Protein AF-A0A531KZC2-F1 (afdb_monomer_lite)

Sequence (56 aa):
MVGFGNGLLRDDETSMATRAAWLHYAGGLTQSEVAKRLGLTSLKAHRLITKANQEG

Structure (mmCIF, N/CA/C/O backbone):
data_AF-A0A531KZC2-F1
#
_entry.id   AF-A0A531KZC2-F1
#
loop_
_atom_site.group_PDB
_atom_site.id
_atom_site.type_symbol
_atom_site.label_atom_id
_atom_site.label_alt_id
_atom_site.label_comp_id
_atom_site.label_asym_id
_atom_site.label_entity_id
_atom_site.label_seq_id
_atom_site.pdbx_PDB_ins_code
_atom_site.Cartn_x
_atom_site.Cartn_y
_atom_site.Cartn_z
_atom_site.occupancy
_atom_site.B_iso_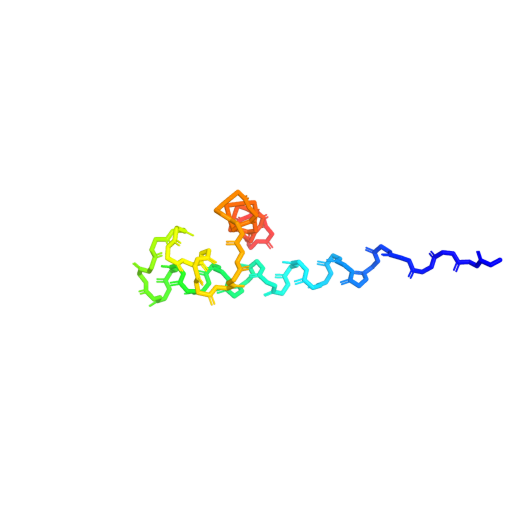or_equiv
_atom_site.auth_seq_id
_atom_site.auth_comp_id
_atom_site.auth_asym_id
_atom_site.auth_atom_id
_atom_site.pdbx_PDB_model_num
ATOM 1 N N . MET A 1 1 ? 32.130 8.591 17.662 1.00 43.94 1 MET A N 1
ATOM 2 C CA . MET A 1 1 ? 30.930 7.726 17.666 1.00 43.94 1 MET A CA 1
ATOM 3 C C . MET A 1 1 ? 30.193 7.993 16.358 1.00 43.94 1 MET A C 1
ATOM 5 O O . MET A 1 1 ? 29.560 9.031 16.233 1.00 43.94 1 MET A O 1
ATOM 9 N N . VAL A 1 2 ? 30.443 7.182 15.324 1.00 51.56 2 VAL A N 1
ATOM 10 C CA . VAL A 1 2 ? 30.013 7.467 13.940 1.00 51.56 2 VAL A CA 1
ATOM 11 C C . VAL A 1 2 ? 28.531 7.119 13.787 1.00 51.56 2 VAL A C 1
ATOM 13 O O . VAL A 1 2 ? 28.121 6.005 14.102 1.00 51.56 2 VAL A O 1
ATOM 16 N N . GLY A 1 3 ? 27.732 8.093 13.348 1.00 54.84 3 GLY A N 1
ATOM 17 C CA . GLY A 1 3 ? 26.291 7.960 13.155 1.00 54.84 3 GLY A CA 1
ATOM 18 C C . GLY A 1 3 ? 25.946 7.078 11.957 1.00 54.84 3 GLY A C 1
ATOM 19 O O . GLY A 1 3 ?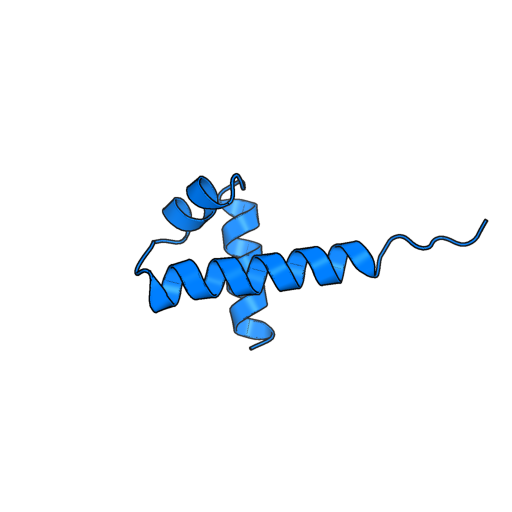 25.872 7.555 10.830 1.00 54.84 3 GLY A O 1
ATOM 20 N N . PHE A 1 4 ? 25.671 5.801 12.212 1.00 54.84 4 PHE A N 1
ATOM 21 C CA . PHE A 1 4 ? 25.045 4.881 11.260 1.00 54.84 4 PHE A CA 1
ATOM 22 C C . PHE A 1 4 ? 23.525 4.889 11.465 1.00 54.84 4 PHE A C 1
ATOM 24 O O . PHE A 1 4 ? 22.961 3.950 12.010 1.00 54.84 4 PHE A O 1
ATOM 31 N N . GLY A 1 5 ? 22.862 5.992 11.110 1.00 53.53 5 GLY A N 1
ATOM 32 C CA . GLY A 1 5 ? 21.429 6.164 11.394 1.00 53.53 5 GLY A CA 1
ATOM 33 C C . GLY A 1 5 ? 20.500 6.233 10.182 1.00 53.53 5 GLY A C 1
ATOM 34 O O . GLY A 1 5 ? 19.304 6.038 10.341 1.00 53.53 5 GLY A O 1
ATOM 35 N N . ASN A 1 6 ? 21.000 6.516 8.975 1.00 58.56 6 ASN A N 1
ATOM 36 C CA . ASN A 1 6 ? 20.123 6.983 7.887 1.00 58.56 6 ASN A CA 1
ATOM 37 C C . ASN A 1 6 ? 19.970 6.016 6.697 1.00 58.56 6 ASN A C 1
ATOM 39 O O . ASN A 1 6 ? 19.105 6.228 5.853 1.00 58.56 6 ASN A O 1
ATOM 43 N N . GLY A 1 7 ? 20.803 4.974 6.606 1.00 59.91 7 GLY A N 1
ATOM 44 C CA . GLY A 1 7 ? 20.737 3.982 5.521 1.00 59.91 7 GLY A CA 1
ATOM 45 C C . GLY A 1 7 ? 19.602 2.973 5.709 1.00 59.91 7 GLY A C 1
ATOM 46 O O . GLY A 1 7 ? 18.758 2.832 4.835 1.00 59.91 7 GLY A O 1
ATOM 47 N N . LEU A 1 8 ? 19.531 2.349 6.890 1.00 61.47 8 LEU A N 1
ATOM 48 C CA . LEU A 1 8 ? 18.538 1.312 7.209 1.00 61.47 8 LEU A CA 1
ATOM 49 C C . LEU A 1 8 ? 17.096 1.833 7.173 1.00 61.47 8 LEU A C 1
ATOM 51 O O . LEU A 1 8 ? 16.231 1.202 6.585 1.00 61.47 8 LEU A O 1
ATOM 55 N N . LEU A 1 9 ? 16.855 3.032 7.716 1.00 65.81 9 LEU A N 1
ATOM 56 C CA . LEU A 1 9 ? 15.533 3.669 7.692 1.00 65.81 9 LEU A CA 1
ATOM 57 C C . LEU A 1 9 ? 15.017 3.904 6.266 1.00 65.81 9 LEU A C 1
ATOM 59 O O . LEU A 1 9 ? 13.822 3.776 6.022 1.00 65.81 9 LEU A O 1
ATOM 63 N N . ARG A 1 10 ? 15.907 4.237 5.323 1.00 68.62 10 ARG A N 1
ATOM 64 C CA . ARG A 1 10 ? 15.531 4.417 3.916 1.00 68.62 10 ARG A CA 1
ATOM 65 C C . ARG A 1 10 ? 15.202 3.088 3.248 1.00 68.62 10 ARG A C 1
ATOM 67 O O . ARG A 1 10 ? 14.214 3.041 2.524 1.00 68.62 10 ARG A O 1
ATOM 74 N N . ASP A 1 11 ? 15.983 2.045 3.518 1.00 72.94 11 ASP A N 1
ATOM 75 C CA . ASP A 1 11 ? 15.745 0.690 3.009 1.00 72.94 11 ASP A CA 1
ATOM 76 C C . ASP A 1 11 ? 14.418 0.117 3.533 1.00 72.94 11 ASP A C 1
ATOM 78 O O . ASP A 1 11 ? 13.594 -0.363 2.756 1.00 72.94 11 ASP A O 1
ATOM 82 N N . ASP A 1 12 ? 14.145 0.274 4.833 1.00 77.44 12 ASP A N 1
ATOM 83 C CA . ASP A 1 12 ? 12.884 -0.141 5.454 1.00 77.44 12 ASP A CA 1
ATOM 84 C C . ASP A 1 12 ? 11.687 0.619 4.866 1.00 77.44 12 ASP A C 1
ATOM 86 O O . ASP A 1 12 ? 10.656 0.023 4.545 1.00 77.44 12 ASP A O 1
ATOM 90 N N . GLU A 1 13 ? 11.813 1.937 4.680 1.00 78.31 13 GLU A N 1
ATOM 91 C CA . GLU A 1 13 ? 10.773 2.747 4.046 1.00 78.31 13 GLU A CA 1
ATOM 92 C C . GLU A 1 13 ? 10.550 2.361 2.585 1.00 78.31 13 GLU A C 1
ATOM 94 O O . GLU A 1 13 ? 9.403 2.244 2.168 1.00 78.31 13 GLU A O 1
ATOM 99 N N . THR A 1 14 ? 11.603 2.135 1.802 1.00 80.56 14 THR A N 1
ATOM 100 C CA . THR A 1 14 ? 11.477 1.717 0.399 1.00 80.56 14 THR A CA 1
ATOM 101 C C . THR A 1 14 ? 10.884 0.305 0.299 1.00 80.56 14 THR A C 1
ATOM 103 O O . THR A 1 14 ? 9.981 0.070 -0.501 1.00 80.56 14 THR A O 1
ATOM 106 N N . SER A 1 15 ? 11.253 -0.617 1.192 1.00 82.56 15 SER A N 1
ATOM 107 C CA . SER A 1 15 ? 10.642 -1.952 1.272 1.00 82.56 15 SER A CA 1
ATOM 108 C C . SER A 1 15 ? 9.149 -1.886 1.645 1.00 82.56 15 SER A C 1
ATOM 110 O O . SER A 1 15 ? 8.312 -2.590 1.069 1.00 82.56 15 SER A O 1
ATOM 112 N N . MET A 1 16 ? 8.780 -0.990 2.568 1.00 82.94 16 MET A N 1
ATOM 113 C CA . MET A 1 16 ? 7.380 -0.717 2.919 1.00 82.94 16 MET A CA 1
ATOM 114 C C . MET A 1 16 ? 6.604 -0.057 1.776 1.00 82.94 16 MET A C 1
ATOM 116 O O . MET A 1 16 ? 5.450 -0.413 1.539 1.00 82.94 16 MET A O 1
ATOM 120 N N . ALA A 1 17 ? 7.229 0.874 1.060 1.00 83.12 17 ALA A N 1
ATOM 121 C CA . ALA A 1 17 ? 6.674 1.560 -0.099 1.00 83.12 17 ALA A CA 1
ATOM 122 C C . ALA A 1 17 ? 6.315 0.562 -1.211 1.00 83.12 17 ALA A C 1
ATOM 124 O O . ALA A 1 17 ? 5.174 0.541 -1.674 1.00 83.12 17 ALA A O 1
ATOM 125 N N . THR A 1 18 ? 7.227 -0.354 -1.541 1.00 85.56 18 THR A N 1
ATOM 126 C CA . THR A 1 18 ? 6.993 -1.422 -2.526 1.00 85.56 18 THR A CA 1
ATOM 127 C C . THR A 1 18 ? 5.845 -2.347 -2.118 1.00 85.56 18 THR A C 1
ATOM 129 O O . THR A 1 18 ? 4.982 -2.673 -2.934 1.00 85.56 18 THR A O 1
ATOM 132 N N . ARG A 1 19 ? 5.767 -2.740 -0.837 1.00 83.25 19 ARG A N 1
ATOM 133 C CA . ARG A 1 19 ? 4.646 -3.554 -0.326 1.00 83.25 19 ARG A CA 1
ATOM 134 C C . ARG A 1 19 ? 3.315 -2.807 -0.386 1.00 83.25 19 ARG A C 1
ATOM 136 O O . ARG A 1 19 ? 2.300 -3.402 -0.745 1.00 83.25 19 ARG A O 1
ATOM 143 N N . ALA A 1 20 ? 3.313 -1.516 -0.059 1.00 85.06 20 ALA A N 1
ATOM 144 C CA . ALA A 1 20 ? 2.129 -0.670 -0.136 1.00 85.06 20 ALA A CA 1
ATOM 145 C C . ALA A 1 20 ? 1.621 -0.536 -1.581 1.00 85.06 20 ALA A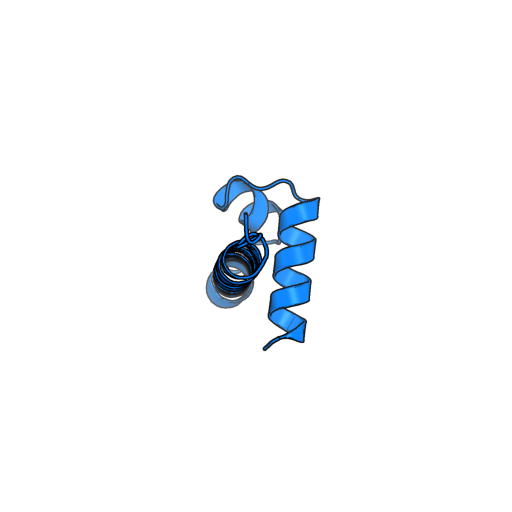 C 1
ATOM 147 O O . ALA A 1 20 ? 0.423 -0.685 -1.825 1.00 85.06 20 ALA A O 1
ATOM 148 N N . ALA A 1 21 ? 2.532 -0.332 -2.536 1.00 85.12 21 ALA A N 1
ATOM 149 C CA . ALA A 1 21 ? 2.211 -0.286 -3.956 1.00 85.12 21 ALA A CA 1
ATOM 150 C C . ALA A 1 21 ? 1.643 -1.623 -4.453 1.00 85.12 21 ALA A C 1
ATOM 152 O O . ALA A 1 21 ? 0.597 -1.634 -5.095 1.00 85.12 21 ALA A O 1
ATOM 153 N N . TRP A 1 22 ? 2.248 -2.761 -4.098 1.00 86.25 22 TRP A N 1
ATOM 154 C CA . TRP A 1 22 ? 1.728 -4.072 -4.498 1.00 86.25 22 TRP A CA 1
ATOM 155 C C . TRP A 1 22 ? 0.316 -4.331 -3.959 1.00 86.25 22 TRP A C 1
ATOM 157 O O . TRP A 1 22 ? -0.560 -4.760 -4.704 1.00 86.25 22 TRP A O 1
ATOM 167 N N . LEU A 1 23 ? 0.049 -4.009 -2.689 1.00 82.94 23 LEU A N 1
ATOM 168 C CA . LEU A 1 23 ? -1.295 -4.147 -2.118 1.00 82.94 23 LEU A CA 1
ATOM 169 C C . LEU A 1 23 ? -2.322 -3.255 -2.833 1.00 82.94 23 LEU A C 1
ATOM 171 O O . LEU A 1 23 ? -3.464 -3.668 -3.019 1.00 82.94 23 LEU A O 1
ATOM 175 N N . HIS A 1 24 ? -1.920 -2.062 -3.267 1.00 81.38 24 HIS A N 1
ATOM 176 C CA . HIS A 1 24 ? -2.787 -1.155 -4.013 1.00 81.38 24 HIS A CA 1
ATOM 177 C C . HIS A 1 24 ? -3.054 -1.649 -5.444 1.00 81.38 24 HIS A C 1
ATOM 179 O O . HIS A 1 24 ? -4.205 -1.784 -5.851 1.00 81.38 24 HIS A O 1
ATOM 185 N N . TYR A 1 25 ? -1.999 -1.965 -6.199 1.00 78.44 25 TYR A N 1
ATOM 186 C CA . TYR A 1 25 ? -2.102 -2.334 -7.613 1.00 78.44 25 TYR A CA 1
ATOM 187 C C . TYR A 1 25 ? -2.559 -3.779 -7.834 1.00 78.44 25 TYR A C 1
ATOM 189 O O . TYR A 1 25 ? -3.433 -4.016 -8.660 1.00 78.44 25 TYR A O 1
ATOM 197 N N . ALA A 1 26 ? -2.001 -4.747 -7.101 1.00 82.62 26 ALA A N 1
ATOM 198 C CA . ALA A 1 26 ? -2.363 -6.159 -7.239 1.00 82.62 26 ALA A CA 1
ATOM 199 C C . ALA A 1 26 ? -3.591 -6.531 -6.397 1.00 82.62 26 ALA A C 1
ATOM 201 O O . ALA A 1 26 ? -4.365 -7.403 -6.784 1.00 82.62 26 ALA A O 1
ATOM 202 N N . GLY A 1 27 ? -3.773 -5.883 -5.242 1.00 80.06 27 GLY A N 1
ATOM 203 C CA . GLY A 1 27 ? -4.882 -6.169 -4.330 1.00 80.06 27 GLY A CA 1
ATOM 204 C C . GLY A 1 27 ? -6.129 -5.306 -4.531 1.00 80.06 27 GLY A C 1
ATOM 205 O O . GLY A 1 27 ? -7.135 -5.571 -3.879 1.00 80.06 27 GLY A O 1
ATOM 206 N N . GLY A 1 28 ? -6.074 -4.266 -5.375 1.00 86.19 28 GLY A N 1
ATOM 207 C CA . GLY A 1 28 ? -7.173 -3.308 -5.568 1.00 86.19 28 GLY A CA 1
ATOM 208 C C . GLY A 1 28 ? -7.556 -2.536 -4.297 1.00 86.19 28 GLY A C 1
ATOM 209 O O . GLY A 1 28 ? -8.640 -1.959 -4.224 1.00 86.19 28 GLY A O 1
ATOM 210 N N . LEU A 1 29 ? -6.701 -2.563 -3.270 1.00 86.19 29 LEU A N 1
ATOM 211 C CA . LEU A 1 29 ? -6.952 -1.927 -1.979 1.00 86.19 29 LEU A CA 1
ATOM 212 C C . LEU A 1 29 ? -6.719 -0.424 -2.100 1.00 86.19 29 LEU A C 1
ATOM 214 O O . LEU A 1 29 ? -5.713 0.001 -2.663 1.00 86.19 29 LEU A O 1
ATOM 218 N N . THR A 1 30 ? -7.589 0.399 -1.513 1.00 87.25 30 THR A N 1
ATOM 219 C CA . THR A 1 30 ? -7.340 1.845 -1.488 1.00 87.25 30 THR A CA 1
ATOM 220 C C . THR A 1 30 ? -6.173 2.169 -0.553 1.00 87.25 30 THR A C 1
ATOM 222 O O . THR A 1 30 ? -5.833 1.393 0.343 1.00 87.25 30 THR A O 1
ATOM 225 N N . GLN A 1 31 ? -5.568 3.351 -0.700 1.00 80.06 31 GLN A N 1
ATOM 226 C CA . GLN A 1 31 ? -4.463 3.792 0.166 1.00 80.06 31 GLN A CA 1
ATOM 227 C C . GLN A 1 31 ? -4.824 3.748 1.664 1.00 80.06 31 GLN A C 1
ATOM 229 O O . GLN A 1 31 ? -3.967 3.475 2.504 1.00 80.06 31 GLN A O 1
ATOM 234 N N . SER A 1 32 ? -6.100 3.964 1.997 1.00 82.44 32 SER A N 1
ATOM 235 C CA . SER A 1 32 ? -6.628 3.889 3.361 1.00 82.44 32 SER A CA 1
ATOM 236 C C . SER A 1 32 ? -6.703 2.451 3.878 1.00 82.44 32 SER A C 1
ATOM 238 O O . SER A 1 32 ? -6.370 2.203 5.038 1.00 82.44 32 SER A O 1
ATOM 240 N N . GLU A 1 33 ? -7.099 1.484 3.043 1.00 85.38 33 GLU A N 1
ATOM 241 C CA . GLU A 1 33 ? -7.005 0.065 3.405 1.00 85.38 33 GLU A CA 1
ATOM 242 C C . GLU A 1 33 ? -5.551 -0.388 3.530 1.00 85.38 33 GLU A C 1
ATOM 244 O O . GLU A 1 33 ? -5.223 -1.114 4.467 1.00 85.38 33 GLU A O 1
ATOM 249 N N . VAL A 1 34 ? -4.670 0.059 2.632 1.00 85.88 34 VAL A N 1
ATOM 250 C CA . VAL A 1 34 ? -3.234 -0.238 2.706 1.00 85.88 34 VAL A CA 1
ATOM 251 C C . VAL A 1 34 ? -2.642 0.307 4.010 1.00 85.88 34 VAL A C 1
ATOM 253 O O . VAL A 1 34 ? -1.918 -0.414 4.694 1.00 85.88 34 VAL A O 1
ATOM 256 N N . ALA A 1 35 ? -3.012 1.526 4.417 1.00 87.56 35 ALA A N 1
ATOM 257 C CA . ALA A 1 35 ? -2.608 2.111 5.696 1.00 87.56 35 ALA A CA 1
ATOM 258 C C . ALA A 1 35 ? -3.047 1.252 6.887 1.00 87.56 35 ALA A C 1
ATOM 260 O O . ALA A 1 35 ? -2.221 0.881 7.721 1.00 87.56 35 ALA A O 1
ATOM 261 N N . LYS A 1 36 ? -4.330 0.865 6.923 1.00 87.31 36 LYS A N 1
ATOM 262 C CA . LYS A 1 36 ? -4.877 -0.012 7.968 1.00 87.31 36 LYS A CA 1
ATOM 263 C C . LYS A 1 36 ? -4.161 -1.362 8.010 1.00 87.31 36 LYS A C 1
ATOM 265 O O . LYS A 1 36 ? -3.863 -1.863 9.087 1.00 87.31 36 LYS A O 1
ATOM 270 N N . ARG A 1 37 ? -3.857 -1.937 6.845 1.00 84.62 37 ARG A N 1
ATOM 271 C CA . ARG A 1 37 ? -3.250 -3.268 6.716 1.00 84.62 37 ARG A CA 1
ATOM 272 C C . ARG A 1 37 ? -1.768 -3.297 7.081 1.00 84.62 37 ARG A C 1
ATOM 274 O O . ARG A 1 37 ? -1.294 -4.303 7.592 1.00 84.62 37 ARG A O 1
ATOM 281 N N . LEU A 1 38 ? -1.056 -2.199 6.843 1.00 83.62 38 LEU A N 1
ATOM 282 C CA . LEU A 1 38 ? 0.347 -2.036 7.226 1.00 83.62 38 LEU A CA 1
ATOM 283 C C . LEU A 1 38 ? 0.516 -1.464 8.648 1.00 83.62 38 LEU A C 1
ATOM 285 O O . LEU A 1 38 ? 1.646 -1.262 9.087 1.00 83.62 38 LEU A O 1
ATOM 289 N N . GLY A 1 39 ? -0.577 -1.185 9.372 1.00 85.56 39 GLY A N 1
ATOM 290 C CA . GLY A 1 39 ? -0.523 -0.582 10.710 1.00 85.56 39 GLY A CA 1
ATOM 291 C C . GLY A 1 39 ? 0.037 0.845 10.707 1.00 85.56 39 GLY A C 1
ATOM 292 O O . GLY A 1 39 ? 0.638 1.289 11.682 1.00 85.56 39 GLY A O 1
ATOM 293 N N . LEU A 1 40 ? -0.119 1.556 9.590 1.00 84.31 40 LEU A N 1
ATOM 294 C CA . LEU A 1 40 ? 0.420 2.891 9.366 1.00 84.31 40 LEU A CA 1
ATOM 295 C C . LEU A 1 40 ? -0.685 3.935 9.496 1.00 84.31 40 LEU A C 1
ATOM 297 O O . LEU A 1 40 ? -1.859 3.680 9.229 1.00 84.31 40 LEU A O 1
ATOM 301 N N . THR A 1 41 ? -0.296 5.167 9.804 1.00 86.88 41 THR A N 1
ATOM 302 C CA . THR A 1 41 ? -1.200 6.305 9.623 1.00 86.88 41 THR A CA 1
ATOM 303 C C . THR A 1 41 ? -1.464 6.529 8.131 1.00 86.88 41 THR A C 1
ATOM 305 O O . THR A 1 41 ? -0.570 6.331 7.302 1.00 86.88 41 THR A O 1
ATOM 308 N N . SER A 1 42 ? -2.666 7.000 7.774 1.00 78.88 42 SER A N 1
ATOM 309 C CA . SER A 1 42 ? -3.026 7.282 6.372 1.00 78.88 42 SER A CA 1
ATOM 310 C C . SER A 1 42 ? -2.026 8.218 5.688 1.00 78.88 42 SER A C 1
ATOM 312 O O . SER A 1 42 ? -1.674 8.012 4.530 1.00 78.88 42 SER A O 1
ATOM 314 N N . LEU A 1 43 ? -1.490 9.198 6.426 1.00 84.88 43 LEU A N 1
ATOM 315 C CA . LEU A 1 43 ? -0.471 10.117 5.921 1.00 84.88 43 LEU A CA 1
ATOM 316 C C . LEU A 1 43 ? 0.851 9.406 5.587 1.00 84.88 43 LEU A C 1
ATOM 318 O O . LEU A 1 43 ? 1.469 9.700 4.565 1.00 84.88 43 LEU A O 1
ATOM 322 N N . LYS A 1 44 ? 1.293 8.456 6.423 1.00 82.75 44 LYS A N 1
ATOM 323 C CA . LYS A 1 44 ? 2.533 7.702 6.188 1.00 82.75 44 LYS A CA 1
ATOM 324 C C . LYS A 1 44 ? 2.376 6.735 5.014 1.00 82.75 44 LYS A C 1
ATOM 326 O O . LYS A 1 44 ? 3.270 6.659 4.180 1.00 82.75 44 LYS A O 1
ATOM 331 N N . ALA A 1 45 ? 1.226 6.070 4.903 1.00 84.75 45 ALA A N 1
ATOM 332 C CA . ALA A 1 45 ? 0.913 5.211 3.762 1.00 84.75 45 ALA A CA 1
ATOM 333 C C . ALA A 1 45 ? 0.870 5.992 2.440 1.00 84.75 45 ALA A C 1
ATOM 335 O O . ALA A 1 45 ? 1.483 5.563 1.468 1.00 84.75 45 ALA A O 1
ATOM 336 N N . HIS A 1 46 ? 0.233 7.168 2.417 1.00 83.75 46 HIS A N 1
ATOM 337 C CA . HIS A 1 46 ? 0.214 8.037 1.238 1.00 83.75 46 HIS A CA 1
ATOM 338 C C . HIS A 1 46 ? 1.632 8.413 0.786 1.00 83.75 46 HIS A C 1
ATOM 340 O O . HIS A 1 46 ? 1.975 8.256 -0.383 1.00 83.75 46 HIS A O 1
ATOM 346 N N . ARG A 1 47 ? 2.496 8.832 1.723 1.00 86.50 47 ARG A N 1
ATOM 347 C CA . ARG A 1 47 ? 3.901 9.156 1.424 1.00 86.50 47 ARG A CA 1
ATOM 348 C C . ARG A 1 47 ? 4.668 7.964 0.856 1.00 86.50 47 ARG A C 1
ATOM 350 O O . ARG A 1 47 ? 5.419 8.137 -0.097 1.00 86.50 47 ARG A O 1
ATOM 357 N N . LEU A 1 48 ? 4.477 6.779 1.430 1.00 83.38 48 LEU A N 1
ATOM 358 C CA . LEU A 1 48 ? 5.129 5.554 0.976 1.00 83.38 48 LEU A CA 1
ATOM 359 C C . LEU A 1 48 ? 4.667 5.147 -0.428 1.00 83.38 48 LEU A C 1
ATOM 361 O O . LEU A 1 48 ? 5.504 4.830 -1.259 1.00 83.38 48 LEU A O 1
ATOM 365 N N . ILE A 1 49 ? 3.370 5.219 -0.727 1.00 82.56 49 ILE A N 1
ATOM 366 C CA . ILE A 1 49 ? 2.833 4.880 -2.055 1.00 82.56 49 ILE A CA 1
ATOM 367 C C . ILE A 1 49 ? 3.324 5.873 -3.115 1.00 82.56 49 ILE A C 1
AT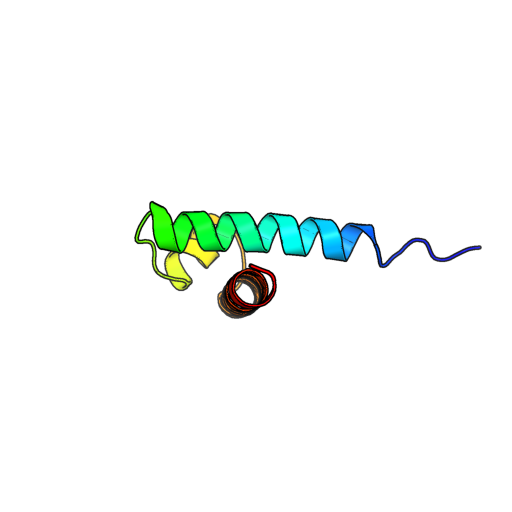OM 369 O O . ILE A 1 49 ? 3.774 5.462 -4.180 1.00 82.56 49 ILE A O 1
ATOM 373 N N . THR A 1 50 ? 3.301 7.175 -2.818 1.00 84.06 50 THR A N 1
ATOM 374 C CA . THR A 1 50 ? 3.822 8.201 -3.735 1.00 84.06 50 THR A CA 1
ATOM 375 C C . THR A 1 50 ? 5.318 8.023 -3.984 1.00 84.06 50 THR A C 1
ATOM 377 O O . THR A 1 50 ? 5.759 8.140 -5.122 1.00 84.06 50 THR A O 1
ATOM 380 N N . LYS A 1 51 ? 6.093 7.691 -2.943 1.00 81.31 51 LYS A N 1
ATOM 381 C CA . LYS A 1 51 ? 7.524 7.390 -3.071 1.00 81.31 51 LYS A CA 1
ATOM 382 C C . LYS A 1 51 ? 7.761 6.129 -3.910 1.00 81.31 51 LYS A C 1
ATOM 384 O O . LYS A 1 51 ? 8.581 6.176 -4.814 1.00 81.31 51 LYS A O 1
ATOM 389 N N . ALA A 1 52 ? 7.002 5.053 -3.680 1.00 81.00 52 ALA A N 1
ATOM 390 C CA . ALA A 1 52 ? 7.073 3.830 -4.488 1.00 81.00 52 ALA A CA 1
ATOM 391 C C . ALA A 1 52 ? 6.798 4.098 -5.973 1.00 81.00 52 ALA A C 1
ATOM 393 O O . ALA A 1 52 ? 7.473 3.544 -6.828 1.00 81.00 52 ALA A O 1
ATOM 394 N N . ASN A 1 53 ? 5.829 4.968 -6.274 1.00 76.62 53 ASN A N 1
ATOM 395 C CA . ASN A 1 53 ? 5.498 5.361 -7.644 1.00 76.62 53 ASN A CA 1
ATOM 396 C C . ASN A 1 53 ? 6.543 6.279 -8.295 1.00 76.62 53 ASN A C 1
ATOM 398 O O . ASN A 1 53 ? 6.564 6.377 -9.515 1.00 76.62 53 ASN A O 1
ATOM 402 N N . GLN A 1 54 ? 7.348 6.998 -7.508 1.00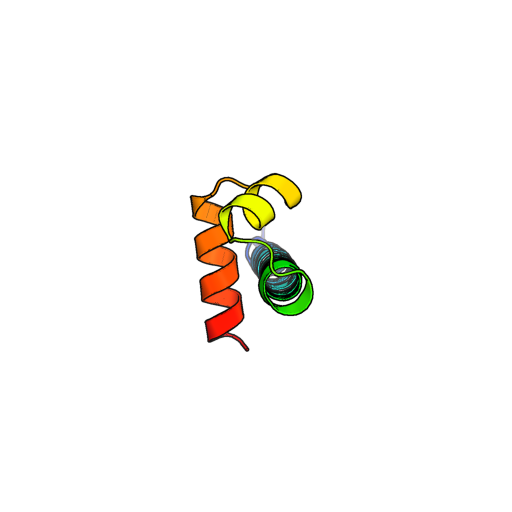 75.56 54 GLN A N 1
ATOM 403 C CA . GLN A 1 54 ? 8.429 7.857 -8.009 1.00 75.56 54 GLN A CA 1
ATOM 404 C C . GLN A 1 54 ? 9.762 7.113 -8.152 1.00 75.56 54 GLN A C 1
ATOM 406 O O . GLN A 1 54 ? 10.575 7.500 -8.984 1.00 75.56 54 GLN A O 1
ATOM 411 N N . GLU A 1 55 ? 10.001 6.098 -7.317 1.00 68.62 55 GLU A N 1
ATOM 412 C CA . GLU A 1 55 ? 11.196 5.240 -7.351 1.00 68.62 55 GLU A CA 1
ATOM 413 C C . GLU A 1 55 ? 11.030 4.007 -8.266 1.00 68.62 55 GLU A C 1
ATOM 415 O O . GLU A 1 55 ? 12.002 3.276 -8.459 1.00 68.62 55 GLU A O 1
ATOM 420 N N . GLY A 1 56 ? 9.822 3.768 -8.793 1.00 53.84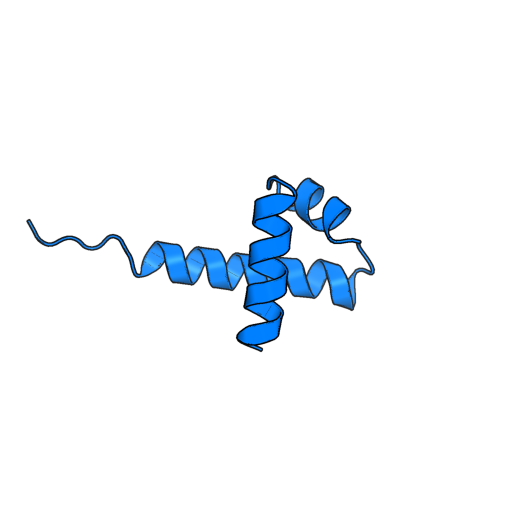 56 GLY A N 1
ATOM 421 C CA . GLY A 1 56 ? 9.488 2.674 -9.715 1.00 53.84 56 GLY A CA 1
ATOM 422 C C . GLY A 1 56 ? 9.705 2.995 -11.188 1.00 53.84 56 GLY A C 1
ATOM 423 O O . GLY A 1 56 ? 9.623 4.185 -11.565 1.00 53.84 56 GLY A O 1
#

Foldseek 3Di:
DDDPDPPVVVVVLQVLLLVLQCCCPVVVDDLVRSCVVVVHDSVSSVVSPVVNVVVD

pLDDT: mean 77.56, std 11.14, range [43.94, 87.56]

Radius of gyration: 12.32 Å; chains: 1; bounding box: 38×16×27 Å

Secondary structure (DSSP, 8-state):
-----SHHHHHHHHHHHHHHHHHHHTT---HHHHHHHTT--HHHHHHHHHHHHHH-